Protein AF-A0AAN9P9Y9-F1 (afdb_monomer_lite)

Radius of gyration: 22.61 Å; chains: 1; bounding box: 41×52×49 Å

pLDDT: mean 72.39, std 20.31, range [42.34, 98.31]

Secondary structure (DSSP, 8-state):
-----------------------------------------------------HHHHHTSHHHHHHHHHHHHH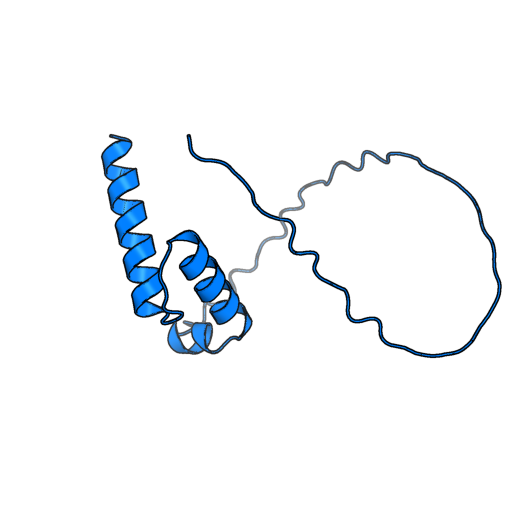HT-S---HHHHHHHHHHHHHHHHHH--

Structure (mmCIF, N/CA/C/O backbone):
data_AF-A0AAN9P9Y9-F1
#
_entry.id   AF-A0AAN9P9Y9-F1
#
loop_
_atom_site.group_PDB
_atom_site.id
_atom_site.type_symbol
_atom_site.label_atom_id
_atom_site.label_alt_id
_atom_site.label_comp_id
_atom_site.label_asym_id
_atom_site.label_entity_id
_atom_site.label_seq_id
_atom_site.pdbx_PDB_ins_code
_atom_site.Cartn_x
_atom_site.Cartn_y
_atom_site.Cartn_z
_atom_site.occupancy
_atom_site.B_iso_or_equiv
_atom_site.auth_seq_id
_atom_site.auth_comp_id
_atom_site.auth_asym_id
_atom_site.auth_atom_id
_atom_site.pdbx_PDB_model_num
ATOM 1 N N . MET A 1 1 ? 3.722 14.474 -22.072 1.00 46.72 1 MET A N 1
ATOM 2 C CA . MET A 1 1 ? 4.227 15.528 -21.167 1.00 46.72 1 MET A CA 1
ATOM 3 C C . MET A 1 1 ? 3.701 15.223 -19.777 1.00 46.72 1 MET A C 1
ATOM 5 O O . MET A 1 1 ? 2.545 15.510 -19.506 1.00 46.72 1 MET A O 1
ATOM 9 N N . PHE A 1 2 ? 4.507 14.570 -18.941 1.00 52.78 2 PHE A N 1
ATOM 10 C CA . PHE A 1 2 ? 4.207 14.416 -17.519 1.00 52.78 2 PHE A CA 1
ATOM 11 C C . PHE A 1 2 ? 4.697 15.683 -16.820 1.00 52.78 2 PHE A C 1
ATOM 13 O O . PHE A 1 2 ? 5.898 15.866 -16.640 1.00 52.78 2 PHE A O 1
ATOM 20 N N . LEU A 1 3 ? 3.779 16.603 -16.528 1.00 50.09 3 LEU A N 1
ATOM 21 C CA . LEU A 1 3 ? 4.096 17.787 -15.740 1.00 50.09 3 LEU A CA 1
ATOM 22 C C . LEU A 1 3 ? 4.117 17.398 -14.261 1.00 50.09 3 LEU A C 1
ATOM 24 O O . LEU A 1 3 ? 3.080 17.211 -13.633 1.00 50.09 3 LEU A O 1
ATOM 28 N N . LEU A 1 4 ? 5.340 17.279 -13.745 1.00 54.91 4 LEU A N 1
ATOM 29 C CA . LEU A 1 4 ? 5.703 17.457 -12.345 1.00 54.91 4 LEU A CA 1
ATOM 30 C C . LEU A 1 4 ? 5.118 18.777 -11.831 1.00 54.91 4 LEU A C 1
ATOM 32 O O . LEU A 1 4 ? 5.618 19.846 -12.172 1.00 54.91 4 LEU A O 1
ATOM 36 N N . ILE A 1 5 ? 4.103 18.698 -10.976 1.00 59.66 5 ILE A N 1
ATOM 37 C CA . ILE A 1 5 ? 3.835 19.740 -9.987 1.00 59.66 5 ILE A CA 1
ATOM 38 C C . ILE A 1 5 ? 3.532 19.013 -8.679 1.00 59.66 5 ILE A C 1
ATOM 40 O O . ILE A 1 5 ? 2.381 18.826 -8.295 1.00 59.66 5 ILE A O 1
ATOM 44 N N . PHE A 1 6 ? 4.591 18.576 -7.992 1.00 53.38 6 PHE A N 1
ATOM 45 C CA . PHE A 1 6 ? 4.534 18.471 -6.539 1.00 53.38 6 PHE A CA 1
ATOM 46 C C . PHE A 1 6 ? 4.311 19.894 -6.031 1.00 53.38 6 PHE A C 1
ATOM 48 O O . PHE A 1 6 ? 5.255 20.654 -5.824 1.00 53.38 6 PHE A O 1
ATOM 55 N N . SER A 1 7 ? 3.044 20.290 -5.953 1.00 42.34 7 SER A N 1
ATOM 56 C CA . SER A 1 7 ? 2.664 21.540 -5.323 1.00 42.34 7 SER A CA 1
ATOM 57 C C . SER A 1 7 ? 3.000 21.380 -3.848 1.00 42.34 7 SER A C 1
ATOM 59 O O . SER A 1 7 ? 2.463 20.508 -3.168 1.00 42.34 7 SER A O 1
ATOM 61 N N . THR A 1 8 ? 3.965 22.173 -3.402 1.00 55.31 8 THR A N 1
ATOM 62 C CA . THR A 1 8 ? 4.461 22.275 -2.034 1.00 55.31 8 THR A CA 1
ATOM 63 C C . THR A 1 8 ? 3.298 22.369 -1.052 1.00 55.31 8 THR A C 1
ATOM 65 O O . THR A 1 8 ? 2.660 23.415 -0.939 1.00 55.31 8 THR A O 1
ATOM 68 N N . MET A 1 9 ? 3.010 21.281 -0.342 1.00 48.66 9 MET A N 1
ATOM 69 C CA . MET A 1 9 ? 2.165 21.336 0.842 1.00 48.66 9 MET A CA 1
ATOM 70 C C . MET A 1 9 ? 3.108 21.544 2.026 1.00 48.66 9 MET A C 1
ATOM 72 O O . MET A 1 9 ? 3.739 20.607 2.511 1.00 48.66 9 MET A O 1
ATOM 76 N N . GLU A 1 10 ? 3.295 22.810 2.400 1.00 55.16 10 GLU A N 1
ATOM 77 C CA . GLU A 1 10 ? 4.041 23.194 3.596 1.00 55.16 10 GLU A CA 1
ATOM 78 C C . GLU A 1 10 ? 3.398 22.546 4.831 1.00 55.16 10 GLU A C 1
ATOM 80 O O . GLU A 1 10 ? 2.212 22.730 5.113 1.00 55.16 10 GLU A O 1
ATOM 85 N N . PHE A 1 11 ? 4.188 21.770 5.573 1.00 49.06 11 PHE A N 1
ATOM 86 C CA . PHE A 1 11 ? 3.834 21.308 6.910 1.00 49.06 11 PHE A CA 1
ATOM 87 C C . PHE A 1 11 ? 3.894 22.515 7.852 1.00 49.06 11 PHE A C 1
ATOM 89 O O . PHE A 1 11 ? 4.973 22.915 8.281 1.00 49.06 11 PHE A O 1
ATOM 96 N N . ASN A 1 12 ? 2.747 23.113 8.170 1.00 61.72 12 ASN A N 1
ATOM 97 C CA . ASN A 1 12 ? 2.701 24.147 9.198 1.00 61.72 12 ASN A CA 1
ATOM 98 C C . ASN A 1 12 ? 2.926 23.509 10.579 1.00 61.72 12 ASN A C 1
ATOM 100 O O . ASN A 1 12 ? 2.086 22.761 11.084 1.00 61.72 12 ASN A O 1
ATOM 104 N N . GLU A 1 13 ? 4.081 23.813 11.172 1.00 52.31 13 GLU A N 1
ATOM 105 C CA . GLU A 1 13 ? 4.439 23.532 12.562 1.00 52.31 13 GLU A CA 1
ATOM 106 C C . GLU A 1 13 ? 3.372 24.078 13.526 1.00 52.31 13 GLU A C 1
ATOM 108 O O . GLU A 1 13 ? 3.059 25.271 13.550 1.00 52.31 13 GLU A O 1
ATOM 113 N N . LEU A 1 14 ? 2.828 23.200 14.373 1.00 50.97 14 LEU A N 1
ATOM 114 C CA . LEU A 1 14 ? 1.985 23.574 15.507 1.00 50.97 14 LEU A CA 1
ATOM 115 C C . LEU A 1 14 ? 2.834 24.320 16.547 1.00 50.97 14 LEU A C 1
ATOM 117 O O . LEU A 1 14 ? 3.482 23.719 17.404 1.00 50.97 14 LEU A O 1
ATOM 121 N N . LYS A 1 15 ? 2.819 25.653 16.475 1.00 57.81 15 LYS A N 1
ATOM 122 C CA . LYS A 1 15 ? 3.438 26.541 17.461 1.00 57.81 15 LYS A CA 1
ATOM 123 C C . LYS A 1 15 ? 2.663 26.477 18.784 1.00 57.81 15 LYS A C 1
ATOM 125 O O . LYS A 1 15 ? 1.602 27.082 18.921 1.00 57.81 15 LYS A O 1
ATOM 130 N N . ASN A 1 16 ? 3.220 25.775 19.771 1.00 55.72 16 ASN A N 1
ATOM 131 C CA . ASN A 1 16 ? 2.809 25.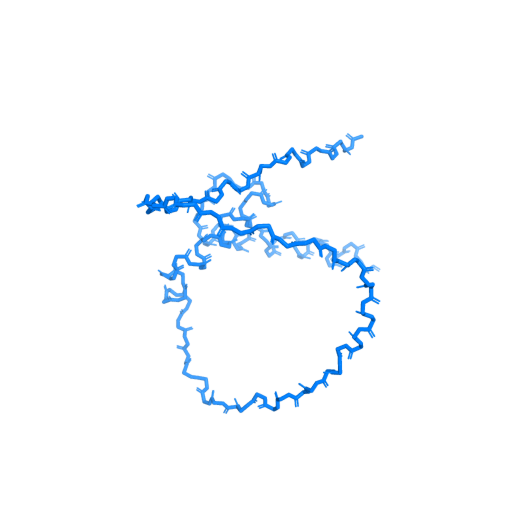883 21.170 1.00 55.72 16 ASN A CA 1
ATOM 132 C C . ASN A 1 16 ? 3.000 27.332 21.647 1.00 55.72 16 ASN A C 1
ATOM 134 O O . ASN A 1 16 ? 4.118 27.841 21.711 1.00 55.72 16 ASN A O 1
ATOM 138 N N . ALA A 1 17 ? 1.899 28.009 21.965 1.00 43.91 17 ALA A N 1
ATOM 139 C CA . ALA A 1 17 ? 1.914 29.348 22.531 1.00 43.91 17 ALA A CA 1
ATOM 140 C C . ALA A 1 17 ? 2.147 29.273 24.048 1.00 43.91 17 ALA A C 1
ATOM 142 O O . ALA A 1 17 ? 1.225 28.983 24.806 1.00 43.91 17 ALA A O 1
ATOM 143 N N . SER A 1 18 ? 3.362 29.583 24.501 1.00 53.28 18 SER A N 1
ATOM 144 C CA . SER A 1 18 ? 3.594 30.047 25.873 1.00 53.28 18 SER A CA 1
ATOM 145 C C . SER A 1 18 ? 4.086 31.490 25.821 1.00 53.28 18 SER A C 1
ATOM 147 O O . SER A 1 18 ? 5.163 31.769 25.299 1.00 53.28 18 SER A O 1
ATOM 149 N N . ALA A 1 19 ? 3.262 32.411 26.312 1.00 46.34 19 ALA A N 1
ATOM 150 C CA . ALA A 1 19 ? 3.536 33.839 26.342 1.00 46.34 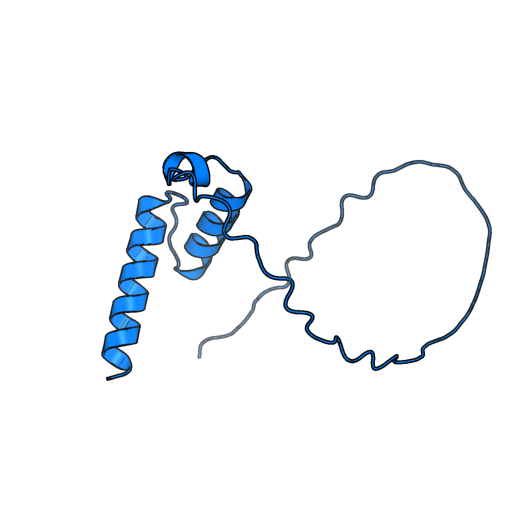19 ALA A CA 1
ATOM 151 C C . ALA A 1 19 ? 4.496 34.201 27.487 1.00 46.34 19 ALA A C 1
ATOM 153 O O . ALA A 1 19 ? 4.149 33.981 28.645 1.00 46.34 19 ALA A O 1
ATOM 154 N N . ALA A 1 20 ? 5.653 34.786 27.152 1.00 42.72 20 ALA A N 1
ATOM 155 C CA . ALA A 1 20 ? 6.376 35.796 27.939 1.00 42.72 20 ALA A CA 1
ATOM 156 C C . ALA A 1 20 ? 7.585 36.335 27.130 1.00 42.72 20 ALA A C 1
ATOM 158 O O . ALA A 1 20 ? 8.500 35.587 26.806 1.00 42.72 20 ALA A O 1
ATOM 159 N N . GLU A 1 21 ? 7.554 37.625 26.793 1.00 50.12 21 GLU A N 1
ATOM 160 C CA . GLU A 1 21 ? 8.638 38.466 26.227 1.00 50.12 21 GLU A CA 1
ATOM 161 C C . GLU A 1 21 ? 9.680 38.867 27.311 1.00 50.12 21 GLU A C 1
ATOM 163 O O . GLU A 1 21 ? 9.383 38.657 28.493 1.00 50.12 21 GLU A O 1
ATOM 168 N N . PRO A 1 22 ? 10.775 39.620 27.022 1.00 52.81 22 PRO A N 1
ATOM 169 C CA . PRO A 1 22 ? 11.606 39.761 25.809 1.00 52.81 22 PRO A CA 1
ATOM 170 C C . PRO A 1 22 ? 13.139 39.640 26.099 1.00 52.81 22 PRO A C 1
ATOM 172 O O . PRO A 1 22 ? 13.569 39.404 27.225 1.00 52.81 22 PRO A O 1
ATOM 175 N N . ASP A 1 23 ? 13.946 39.898 25.059 1.00 43.16 23 ASP A N 1
ATOM 176 C CA . ASP A 1 23 ? 15.363 40.324 25.054 1.00 43.16 23 ASP A CA 1
ATOM 177 C C . ASP A 1 23 ? 16.482 39.273 25.162 1.00 43.16 23 ASP A C 1
ATOM 179 O O . ASP A 1 23 ? 16.948 38.948 26.251 1.00 43.16 23 ASP A O 1
ATOM 183 N N . ARG A 1 24 ? 17.088 38.924 24.010 1.00 47.31 24 ARG A N 1
ATOM 184 C CA . ARG A 1 24 ? 18.534 39.161 23.789 1.00 47.31 24 ARG A CA 1
ATOM 185 C C . ARG A 1 24 ? 18.950 38.959 22.328 1.00 47.31 24 ARG A C 1
ATOM 187 O O . ARG A 1 24 ? 18.884 37.861 21.789 1.00 47.31 24 ARG A O 1
ATOM 194 N N . ALA A 1 25 ? 19.462 40.023 21.718 1.00 48.91 25 ALA A N 1
ATOM 195 C CA . ALA A 1 25 ? 20.236 39.965 20.486 1.00 48.91 25 ALA A CA 1
ATOM 196 C C . ALA A 1 25 ? 21.517 39.130 20.679 1.00 48.91 25 ALA A C 1
ATOM 198 O O . ALA A 1 25 ? 22.242 39.339 21.654 1.00 48.91 25 ALA A O 1
ATOM 199 N N . ASN A 1 26 ? 21.841 38.252 19.727 1.00 57.50 26 ASN A N 1
ATOM 200 C CA . ASN A 1 26 ? 23.233 37.914 19.443 1.00 57.50 26 ASN A CA 1
ATOM 201 C C . ASN A 1 26 ? 23.408 37.499 17.979 1.00 57.50 26 ASN A C 1
ATOM 203 O O . ASN A 1 26 ? 22.669 36.666 17.459 1.00 57.50 26 ASN A O 1
ATOM 207 N N . SER A 1 27 ? 24.390 38.118 17.337 1.00 50.03 27 SER A N 1
ATOM 208 C CA . SER A 1 27 ? 24.647 38.071 15.905 1.00 50.03 27 SER A CA 1
ATOM 209 C C . SER A 1 27 ? 25.771 37.085 15.562 1.00 50.03 27 SER A C 1
ATOM 211 O O . SER A 1 27 ? 26.744 36.977 16.301 1.00 50.03 27 SER A O 1
ATOM 213 N N . ASN A 1 28 ? 25.673 36.526 14.349 1.00 45.72 28 ASN A N 1
ATOM 214 C CA . ASN A 1 28 ? 26.749 36.024 13.476 1.00 45.72 28 ASN A CA 1
ATOM 215 C C . ASN A 1 28 ? 27.364 34.645 13.777 1.00 45.72 28 ASN A C 1
ATOM 217 O O . ASN A 1 28 ? 28.063 34.464 14.765 1.00 45.72 28 ASN A O 1
ATOM 221 N N . SER A 1 29 ? 27.267 33.730 12.804 1.00 51.88 29 SER A N 1
ATOM 222 C CA . SER A 1 29 ? 28.410 33.333 11.958 1.00 51.88 29 SER A CA 1
ATOM 223 C C . SER A 1 29 ? 28.021 32.139 11.077 1.00 51.88 29 SER A C 1
ATOM 225 O O . SER A 1 29 ? 27.752 31.053 11.579 1.00 51.88 29 SER A O 1
ATOM 227 N N . PHE A 1 30 ? 27.997 32.335 9.757 1.00 52.28 30 PHE A N 1
ATOM 228 C CA . PHE A 1 30 ? 27.950 31.243 8.786 1.00 52.28 30 PHE A CA 1
ATOM 229 C C . PHE A 1 30 ? 29.359 30.658 8.644 1.00 52.28 30 PHE A C 1
ATOM 231 O O . PHE A 1 30 ? 30.253 31.327 8.127 1.00 52.28 30 PHE A O 1
ATOM 238 N N . THR A 1 31 ? 29.544 29.406 9.053 1.00 53.94 31 THR A N 1
ATOM 239 C CA . THR A 1 31 ? 30.673 28.566 8.630 1.00 53.94 31 THR A CA 1
ATOM 240 C C . THR A 1 31 ? 30.112 27.238 8.129 1.00 53.94 31 THR A C 1
ATOM 242 O O . THR A 1 31 ? 29.368 26.600 8.874 1.00 53.94 31 THR A O 1
ATOM 245 N N . PRO A 1 32 ? 30.419 26.799 6.897 1.00 49.09 32 PRO A N 1
ATOM 246 C CA . PRO A 1 32 ? 30.104 25.445 6.479 1.00 49.09 32 PRO A CA 1
ATOM 247 C C . PRO A 1 32 ? 31.105 24.513 7.166 1.00 49.09 32 PRO A C 1
ATOM 249 O O . PRO A 1 32 ? 32.263 24.437 6.769 1.00 49.09 32 PRO A O 1
ATOM 252 N N . THR A 1 33 ? 30.693 23.856 8.248 1.00 47.84 33 THR A N 1
ATOM 253 C CA . THR A 1 33 ? 31.503 22.795 8.850 1.00 47.84 33 THR A CA 1
ATOM 254 C C . THR A 1 33 ? 31.260 21.530 8.040 1.00 47.84 33 THR A C 1
ATOM 256 O O . THR A 1 33 ? 30.208 20.902 8.126 1.00 47.84 33 THR A O 1
ATOM 259 N N . GLU A 1 34 ? 32.224 21.183 7.198 1.00 57.31 34 GLU A N 1
ATOM 260 C CA . GLU A 1 34 ? 32.315 19.892 6.525 1.00 57.31 34 GLU A CA 1
ATOM 261 C C . GLU A 1 34 ? 32.681 18.794 7.539 1.00 57.31 34 GLU A C 1
ATOM 263 O O . GLU A 1 34 ? 33.805 18.301 7.609 1.00 57.31 34 GLU A O 1
ATOM 268 N N . GLU A 1 35 ? 31.703 18.434 8.375 1.00 48.97 35 GLU A N 1
ATOM 269 C CA . GLU A 1 35 ? 31.769 17.265 9.249 1.00 48.97 35 GLU A CA 1
ATOM 270 C C . GLU A 1 35 ? 31.429 16.020 8.428 1.00 48.97 35 GLU A C 1
ATOM 272 O O . GLU A 1 35 ? 30.277 15.681 8.161 1.00 48.97 35 GLU A O 1
ATOM 277 N N . SER A 1 36 ? 32.492 15.351 7.986 1.00 54.19 36 SER A N 1
ATOM 278 C CA . SER A 1 36 ? 32.464 13.974 7.508 1.00 54.19 36 SER A CA 1
ATOM 279 C C . SER A 1 36 ? 31.814 13.092 8.576 1.00 54.19 36 SER A C 1
ATOM 281 O O . SER A 1 36 ? 32.445 12.752 9.580 1.00 54.19 36 SER A O 1
ATOM 283 N N . CYS A 1 37 ? 30.542 12.741 8.383 1.00 57.97 37 CYS A N 1
ATOM 284 C CA . CYS A 1 37 ? 29.847 11.767 9.215 1.00 57.97 37 CYS A CA 1
ATOM 285 C C . CYS A 1 37 ? 30.516 10.400 9.034 1.00 57.97 37 CYS A C 1
ATOM 287 O O . CYS A 1 37 ? 30.184 9.637 8.125 1.00 57.97 37 CYS A O 1
ATOM 289 N N . ALA A 1 38 ? 31.485 10.105 9.900 1.00 53.12 38 ALA A N 1
ATOM 290 C CA . ALA A 1 38 ? 32.046 8.779 10.064 1.00 53.12 38 ALA A CA 1
ATOM 291 C C . ALA A 1 38 ? 30.901 7.809 10.382 1.00 53.12 38 ALA A C 1
ATOM 293 O O . ALA A 1 38 ? 30.231 7.923 11.407 1.00 53.12 38 ALA A O 1
ATOM 294 N N . TYR A 1 39 ? 30.661 6.876 9.464 1.00 57.34 39 TYR A N 1
ATOM 295 C CA . TYR A 1 39 ? 29.668 5.822 9.600 1.00 57.34 39 TYR A CA 1
ATOM 296 C C . TYR A 1 39 ? 30.170 4.837 10.661 1.00 57.34 39 TYR A C 1
ATOM 298 O O . TYR A 1 39 ? 30.856 3.862 10.353 1.00 57.34 39 TYR A O 1
ATOM 306 N N . THR A 1 40 ? 29.901 5.108 11.937 1.00 61.59 40 THR A N 1
ATOM 307 C CA . THR A 1 40 ? 30.061 4.081 12.965 1.00 61.59 40 THR A CA 1
ATOM 308 C C . THR A 1 40 ? 28.914 3.103 12.781 1.00 61.59 40 THR A C 1
ATOM 310 O O . THR A 1 40 ? 27.780 3.387 13.164 1.00 61.59 40 THR A O 1
ATOM 313 N N . VAL A 1 41 ? 29.215 1.971 12.145 1.00 59.62 41 VAL A N 1
ATOM 314 C CA . VAL A 1 41 ? 28.375 0.774 12.161 1.00 59.62 41 VAL A CA 1
ATOM 315 C C . VAL A 1 41 ? 28.300 0.329 13.619 1.00 59.62 41 VAL A C 1
ATOM 317 O O . VAL A 1 41 ? 29.167 -0.386 14.108 1.00 59.62 41 VAL A O 1
ATOM 320 N N . SER A 1 42 ? 27.325 0.855 14.354 1.00 55.84 42 SER A N 1
ATOM 321 C CA . SER A 1 42 ? 26.933 0.283 15.631 1.00 55.84 42 SER A CA 1
ATOM 322 C C . SER A 1 42 ? 26.230 -1.025 15.305 1.00 55.84 42 SER A C 1
ATOM 324 O O . SER A 1 42 ? 25.144 -0.995 14.720 1.00 55.84 42 SER A O 1
ATOM 326 N N . ASP A 1 43 ? 26.896 -2.134 15.623 1.00 58.38 43 ASP A N 1
ATOM 327 C CA . ASP A 1 43 ? 26.349 -3.485 15.622 1.00 58.38 43 ASP A CA 1
ATOM 328 C C . ASP A 1 43 ? 24.919 -3.458 16.163 1.00 58.38 43 ASP A C 1
ATOM 330 O O . ASP A 1 43 ? 24.682 -3.231 17.352 1.00 58.38 43 ASP A O 1
ATOM 334 N N . VAL A 1 44 ? 23.953 -3.622 15.259 1.00 60.47 44 VAL A N 1
ATOM 335 C CA . VAL A 1 44 ? 22.569 -3.862 15.643 1.00 60.47 44 VAL A CA 1
ATOM 336 C C . VAL A 1 44 ? 22.552 -5.276 16.189 1.00 60.47 44 VAL A C 1
ATOM 338 O O . VAL A 1 44 ? 22.585 -6.248 15.436 1.00 60.47 44 VAL A O 1
ATOM 341 N N . ASP A 1 45 ? 22.587 -5.339 17.517 1.00 59.31 45 ASP A N 1
ATOM 342 C CA . ASP A 1 45 ? 22.266 -6.499 18.328 1.00 59.31 45 ASP A CA 1
ATOM 343 C C . ASP A 1 45 ? 21.085 -7.231 17.685 1.00 59.31 45 ASP A C 1
ATOM 345 O O . ASP A 1 45 ? 20.011 -6.652 17.487 1.00 59.31 45 ASP A O 1
ATOM 349 N N . ALA A 1 46 ? 21.322 -8.477 17.274 1.00 60.88 46 ALA A N 1
ATOM 350 C CA . ALA A 1 46 ? 20.320 -9.369 16.715 1.00 60.88 46 ALA A CA 1
ATOM 351 C C . ALA A 1 46 ? 19.387 -9.814 17.848 1.00 60.88 46 ALA A C 1
ATOM 353 O O . ALA A 1 46 ? 19.364 -10.977 18.238 1.00 60.88 46 ALA A O 1
ATOM 354 N N . SER A 1 47 ? 18.657 -8.852 18.410 1.00 58.75 47 SER A N 1
ATOM 355 C CA . SER A 1 47 ? 17.597 -9.073 19.375 1.00 58.75 47 SER A CA 1
ATOM 356 C C . SER A 1 47 ? 16.512 -9.867 18.667 1.00 58.75 47 SER A C 1
ATOM 358 O O . SER A 1 47 ? 15.791 -9.314 17.836 1.00 58.75 47 SER A O 1
ATOM 360 N N . GLU A 1 48 ? 16.488 -11.165 18.969 1.00 60.25 48 GLU A N 1
ATOM 361 C CA . GLU A 1 48 ? 15.353 -12.090 18.942 1.00 60.25 48 GLU A CA 1
ATOM 362 C C . GLU A 1 48 ? 14.103 -11.441 18.326 1.00 60.25 48 GLU A C 1
ATOM 364 O O . GLU A 1 48 ? 13.412 -10.652 18.974 1.00 60.25 48 GLU A O 1
ATOM 369 N N . SER A 1 49 ? 13.861 -11.696 17.037 1.00 58.78 49 SER A N 1
ATOM 370 C CA . SER A 1 49 ? 12.715 -11.128 16.336 1.00 58.78 49 SER A CA 1
ATOM 371 C C . SER A 1 49 ? 11.443 -11.790 16.856 1.00 58.78 49 SER A C 1
ATOM 373 O O . SER A 1 49 ? 11.000 -12.801 16.309 1.00 58.78 49 SER A O 1
ATOM 375 N N . ASP A 1 50 ? 10.862 -11.230 17.912 1.00 65.12 50 ASP A N 1
ATOM 376 C CA . ASP A 1 50 ? 9.459 -11.462 18.221 1.00 65.12 50 ASP A CA 1
ATOM 377 C C . ASP A 1 50 ? 8.677 -11.170 16.931 1.00 65.12 50 ASP A C 1
ATOM 379 O O . ASP A 1 50 ? 8.779 -10.081 16.358 1.00 65.12 50 ASP A O 1
ATOM 383 N N . GLU A 1 51 ? 7.998 -12.186 16.395 1.00 68.44 51 GLU A N 1
ATOM 384 C CA . GLU A 1 51 ? 7.266 -12.087 15.135 1.00 68.44 51 GLU A CA 1
ATOM 385 C C . GLU A 1 51 ? 6.142 -11.050 15.287 1.00 68.44 51 GLU A C 1
ATOM 387 O O . GLU A 1 51 ? 5.058 -11.352 15.780 1.00 68.44 51 GLU A O 1
ATOM 392 N N . VAL A 1 52 ? 6.40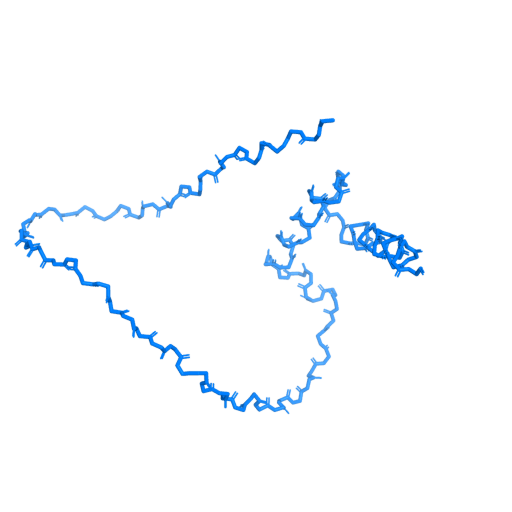1 -9.803 14.882 1.00 68.31 52 VAL A N 1
ATOM 393 C CA . VAL A 1 52 ? 5.387 -8.743 14.871 1.00 68.31 52 VAL A CA 1
ATOM 394 C C . VAL A 1 52 ? 4.377 -9.071 13.777 1.00 68.31 52 VAL A C 1
ATOM 396 O O . VAL A 1 52 ? 4.717 -9.119 12.590 1.00 68.31 52 VAL A O 1
ATOM 399 N N . SER A 1 53 ? 3.124 -9.295 14.172 1.00 80.88 53 SER A N 1
ATOM 400 C CA . SER A 1 53 ? 2.039 -9.534 13.222 1.00 80.88 53 SER A CA 1
ATOM 401 C C . SER A 1 53 ? 1.849 -8.316 12.316 1.00 80.88 53 SER A C 1
ATOM 403 O O . SER A 1 53 ? 1.917 -7.174 12.769 1.00 80.88 53 SER A O 1
ATOM 405 N N . LEU A 1 54 ? 1.551 -8.540 11.033 1.00 76.69 54 LEU A N 1
ATOM 406 C CA . LEU A 1 54 ? 1.209 -7.449 10.115 1.00 76.69 54 LEU A CA 1
ATOM 407 C C . LEU A 1 54 ? -0.001 -6.652 10.609 1.00 76.69 54 LEU A C 1
ATOM 409 O O . LEU A 1 54 ? -0.020 -5.436 10.458 1.00 76.69 54 LEU A O 1
ATOM 413 N N . ASP A 1 55 ? -0.971 -7.313 11.241 1.00 78.94 55 ASP A N 1
ATOM 414 C CA . ASP A 1 55 ? -2.141 -6.639 11.808 1.00 78.94 55 ASP A CA 1
ATOM 415 C C . ASP A 1 55 ? -1.742 -5.722 12.971 1.00 78.94 55 ASP A C 1
ATOM 417 O O . ASP A 1 55 ? -2.220 -4.596 13.076 1.00 78.94 55 ASP A O 1
ATOM 421 N N . GLU A 1 56 ? -0.806 -6.166 13.812 1.00 81.31 56 GLU A N 1
ATOM 422 C CA . GLU A 1 56 ? -0.251 -5.364 14.905 1.00 81.31 56 GLU A CA 1
ATOM 423 C C . GLU A 1 56 ? 0.579 -4.188 14.381 1.00 81.31 56 GLU A C 1
ATOM 425 O O . GLU A 1 56 ? 0.469 -3.067 14.878 1.00 81.31 56 GLU A O 1
ATOM 430 N N . LEU A 1 57 ? 1.344 -4.414 13.314 1.00 81.12 57 LEU A N 1
ATOM 431 C CA . LEU A 1 57 ? 2.115 -3.374 12.649 1.00 81.12 57 LEU A CA 1
ATOM 432 C C . LEU A 1 57 ? 1.207 -2.314 12.012 1.00 81.12 57 LEU A C 1
ATOM 434 O O . LEU A 1 57 ? 1.516 -1.129 12.084 1.00 81.12 57 LEU A O 1
ATOM 438 N N . LEU A 1 58 ? 0.092 -2.718 11.398 1.00 81.75 58 LEU A N 1
ATOM 439 C CA . LEU A 1 58 ? -0.859 -1.813 10.741 1.00 81.75 58 LEU A CA 1
ATOM 440 C C . LEU A 1 58 ? -1.733 -1.032 11.731 1.00 81.75 58 LEU A C 1
ATOM 442 O O . LEU A 1 58 ? -2.257 0.023 11.372 1.00 81.75 58 LEU A O 1
ATOM 446 N N . LEU A 1 59 ? -1.845 -1.502 12.977 1.00 81.88 59 LEU A N 1
ATOM 447 C CA . LEU A 1 59 ? -2.459 -0.749 14.073 1.00 81.88 59 LEU A CA 1
ATOM 448 C C . LEU A 1 59 ? -1.595 0.441 14.528 1.00 81.88 59 LEU A C 1
ATOM 450 O O . LEU A 1 59 ? -2.120 1.370 15.149 1.00 81.88 59 LEU A O 1
ATOM 454 N N . ASP A 1 60 ? -0.298 0.467 14.196 1.00 83.31 60 ASP A N 1
ATOM 455 C CA . ASP A 1 60 ? 0.532 1.653 14.397 1.00 83.31 60 ASP A CA 1
ATOM 456 C C . ASP A 1 60 ? 0.075 2.770 13.443 1.00 83.31 60 ASP A C 1
ATOM 458 O O . ASP A 1 60 ? 0.156 2.664 12.216 1.00 83.31 60 ASP A O 1
ATOM 462 N N . GLY A 1 61 ? -0.346 3.907 14.004 1.00 84.69 61 GLY A N 1
ATOM 463 C CA . GLY A 1 61 ? -0.722 5.088 13.224 1.00 84.69 61 GLY A CA 1
ATOM 464 C C . GLY A 1 61 ? 0.396 5.578 12.292 1.00 84.69 61 GLY A C 1
ATOM 465 O O . GLY A 1 61 ? 0.121 6.256 11.298 1.00 84.69 61 GLY A O 1
ATOM 466 N N . ARG A 1 62 ? 1.663 5.227 12.560 1.00 89.69 62 ARG A N 1
ATOM 467 C CA . ARG A 1 62 ? 2.775 5.464 11.626 1.00 89.69 62 ARG A CA 1
ATOM 468 C C . ARG A 1 62 ? 2.702 4.563 10.392 1.00 89.69 62 ARG A C 1
ATOM 470 O O . ARG A 1 62 ? 2.990 5.043 9.294 1.00 89.69 62 ARG A O 1
ATOM 477 N N . ALA A 1 63 ? 2.362 3.285 10.553 1.00 90.75 63 ALA A N 1
ATOM 478 C CA . ALA A 1 63 ? 2.230 2.351 9.440 1.00 90.75 63 ALA A CA 1
ATOM 479 C C . ALA A 1 63 ? 1.064 2.755 8.533 1.00 90.75 63 ALA A C 1
ATOM 481 O O . ALA A 1 63 ? 1.239 2.821 7.317 1.00 90.75 63 ALA A O 1
ATOM 482 N N . MET A 1 64 ? -0.064 3.161 9.120 1.00 91.25 64 MET A N 1
ATOM 483 C CA . MET A 1 64 ? -1.219 3.631 8.354 1.00 91.25 64 MET A CA 1
ATOM 484 C C . MET A 1 64 ? -0.892 4.860 7.486 1.00 91.25 64 MET A C 1
ATOM 486 O O . MET A 1 64 ? -1.206 4.877 6.300 1.00 91.25 64 MET A O 1
ATOM 490 N N . LYS A 1 65 ? -0.136 5.840 8.008 1.00 94.81 65 LYS A N 1
ATOM 491 C CA . LYS A 1 65 ? 0.341 6.992 7.209 1.00 94.81 65 LYS A CA 1
ATOM 492 C C . LYS A 1 65 ? 1.213 6.585 6.018 1.00 94.81 65 LYS A C 1
ATOM 494 O O . LYS A 1 65 ? 1.182 7.235 4.976 1.00 94.81 65 LYS A O 1
ATOM 499 N N . LYS A 1 66 ? 2.016 5.523 6.160 1.00 95.12 66 LYS A N 1
ATOM 500 C CA . LYS A 1 66 ? 2.812 4.985 5.045 1.00 95.12 66 LYS A CA 1
ATOM 501 C C . LYS A 1 66 ? 1.922 4.305 4.004 1.00 95.12 66 LYS A C 1
ATOM 503 O O . LYS A 1 66 ? 2.191 4.460 2.819 1.00 95.12 66 LYS A O 1
ATOM 508 N N . ILE A 1 67 ? 0.874 3.596 4.427 1.00 95.88 67 ILE A N 1
ATOM 509 C CA . ILE A 1 67 ? -0.127 3.017 3.519 1.00 95.88 67 ILE A CA 1
ATOM 510 C C . ILE A 1 67 ? -0.867 4.116 2.752 1.00 95.88 67 ILE A C 1
ATOM 512 O O . ILE A 1 67 ? -0.978 4.018 1.536 1.00 95.88 67 ILE A O 1
ATOM 516 N N . GLU A 1 68 ? -1.295 5.192 3.413 1.00 95.88 68 GLU A N 1
ATOM 517 C CA . GLU A 1 68 ? -1.934 6.341 2.752 1.00 95.88 68 GLU A CA 1
ATOM 518 C C . GLU A 1 68 ? -1.008 7.006 1.725 1.00 95.88 68 GLU A C 1
ATOM 520 O O . GLU A 1 68 ? -1.420 7.294 0.599 1.00 95.88 68 GLU A O 1
ATOM 525 N N . LEU A 1 69 ? 0.267 7.206 2.081 1.00 96.81 69 LEU A N 1
ATOM 526 C CA . LEU A 1 69 ? 1.264 7.728 1.148 1.00 96.81 69 LEU A CA 1
ATOM 527 C C . LEU A 1 69 ? 1.432 6.801 -0.060 1.00 96.81 69 LEU A C 1
ATOM 529 O O . LEU A 1 69 ? 1.450 7.272 -1.196 1.00 96.81 69 LEU A O 1
ATOM 533 N N . LEU A 1 70 ? 1.531 5.489 0.173 1.00 97.44 70 LEU A N 1
ATOM 534 C CA . LEU A 1 70 ? 1.613 4.508 -0.905 1.00 97.44 70 LEU A CA 1
ATOM 535 C C . LEU A 1 70 ? 0.367 4.557 -1.791 1.00 97.44 70 LEU A C 1
ATOM 537 O O . LEU A 1 70 ? 0.526 4.592 -3.006 1.00 97.44 70 LEU A O 1
ATOM 541 N N . ALA A 1 71 ? -0.835 4.632 -1.214 1.00 98.12 71 ALA A N 1
ATOM 542 C CA . ALA A 1 71 ? -2.093 4.750 -1.952 1.00 98.12 71 ALA A CA 1
ATOM 543 C C . ALA A 1 71 ? -2.070 5.955 -2.906 1.00 98.12 71 ALA A C 1
ATOM 545 O O . ALA A 1 71 ? -2.363 5.810 -4.093 1.00 98.12 71 ALA A O 1
ATOM 546 N N . ALA A 1 72 ? -1.610 7.114 -2.426 1.00 97.94 72 ALA A N 1
ATOM 547 C CA . ALA A 1 72 ? -1.448 8.309 -3.251 1.00 97.94 72 ALA A CA 1
ATOM 548 C C . ALA A 1 72 ? -0.398 8.127 -4.363 1.00 97.94 72 ALA A C 1
ATOM 550 O O . ALA A 1 72 ? -0.602 8.588 -5.486 1.00 97.94 72 ALA A O 1
ATOM 551 N N . MET A 1 73 ? 0.712 7.437 -4.079 1.00 97.25 73 MET A N 1
ATOM 552 C CA . MET A 1 73 ? 1.769 7.172 -5.064 1.00 97.25 73 MET A CA 1
ATOM 553 C C . MET A 1 73 ? 1.331 6.195 -6.159 1.00 97.25 73 MET A C 1
ATOM 555 O O . MET A 1 73 ? 1.722 6.365 -7.314 1.00 97.25 73 MET A O 1
ATOM 559 N N . VAL A 1 74 ? 0.545 5.174 -5.807 1.00 96.56 74 VAL A N 1
ATOM 560 C CA . VAL A 1 74 ? 0.041 4.181 -6.767 1.00 96.56 74 VAL A CA 1
ATOM 561 C C . VAL A 1 74 ? -1.268 4.602 -7.440 1.00 96.56 74 VAL A C 1
ATOM 563 O O . VAL A 1 74 ? -1.685 3.957 -8.397 1.00 96.56 74 VAL A O 1
ATOM 566 N N . GLY A 1 75 ? -1.897 5.688 -6.979 1.00 96.62 75 GLY A N 1
ATOM 567 C CA . GLY A 1 75 ? -3.160 6.194 -7.521 1.00 96.62 75 GLY A CA 1
ATOM 568 C C . GLY A 1 75 ? -4.375 5.348 -7.134 1.00 96.62 75 GLY A C 1
ATOM 569 O O . GLY A 1 75 ? -5.264 5.143 -7.956 1.00 96.62 75 GLY A O 1
ATOM 570 N N . VAL A 1 76 ? -4.397 4.825 -5.906 1.00 97.50 76 VAL A N 1
ATOM 571 C CA . VAL A 1 76 ? -5.499 4.023 -5.357 1.00 97.50 76 VAL A CA 1
ATOM 572 C C . VAL A 1 76 ? -6.324 4.880 -4.397 1.00 97.50 76 VAL A C 1
ATOM 574 O O . VAL A 1 76 ? -5.800 5.390 -3.412 1.00 97.50 76 VAL A O 1
ATOM 577 N N . ASP A 1 77 ? -7.635 4.980 -4.635 1.00 95.75 77 ASP A N 1
ATOM 578 C CA . ASP A 1 77 ? -8.573 5.793 -3.832 1.00 95.75 77 ASP A CA 1
ATOM 579 C C . ASP A 1 77 ? -9.006 5.127 -2.508 1.00 95.75 77 ASP A C 1
ATOM 581 O O . ASP A 1 77 ? -10.015 5.491 -1.901 1.00 95.75 77 ASP A O 1
ATOM 585 N N . SER A 1 78 ? -8.273 4.111 -2.059 1.00 95.00 78 SER A N 1
ATOM 586 C CA . SER A 1 78 ? -8.576 3.350 -0.851 1.00 95.00 78 SER A CA 1
ATOM 587 C C . SER A 1 78 ? -7.353 3.291 0.060 1.00 95.00 78 SER A C 1
ATOM 589 O O . SER A 1 78 ? -6.287 2.881 -0.398 1.00 95.00 78 SER A O 1
ATOM 591 N N . PRO A 1 79 ? -7.496 3.635 1.352 1.00 91.56 79 PRO A N 1
ATOM 592 C CA . PRO A 1 79 ? -6.437 3.457 2.338 1.00 91.56 79 PRO A CA 1
ATOM 593 C C . PRO A 1 79 ? -6.385 2.019 2.889 1.00 91.56 79 PRO A C 1
ATOM 595 O O . PRO A 1 79 ? -5.659 1.765 3.843 1.00 91.56 79 PRO A O 1
ATOM 598 N N . GLU A 1 80 ? -7.165 1.083 2.332 1.00 94.94 80 GLU A N 1
ATOM 599 C CA . GLU A 1 80 ? -7.190 -0.315 2.764 1.00 94.94 80 GLU A CA 1
ATOM 600 C C . GLU A 1 80 ? -5.828 -0.985 2.487 1.00 94.94 80 GLU A C 1
ATOM 602 O O . GLU A 1 80 ? -5.457 -1.143 1.314 1.00 94.94 80 GLU A O 1
ATOM 607 N N . PRO A 1 81 ? -5.079 -1.424 3.521 1.00 93.56 81 PRO A N 1
ATOM 608 C CA . PRO A 1 81 ? -3.711 -1.915 3.357 1.00 93.56 81 PRO A CA 1
ATOM 609 C C . PRO A 1 81 ? -3.585 -3.0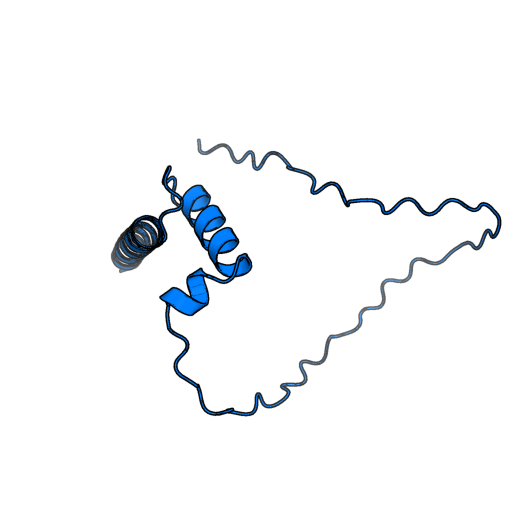56 2.347 1.00 93.56 81 PRO A C 1
ATOM 611 O O . PRO A 1 81 ? -2.661 -3.063 1.533 1.00 93.56 81 PRO A O 1
ATOM 614 N N . ALA A 1 82 ? -4.539 -3.990 2.339 1.00 94.62 82 ALA A N 1
ATOM 615 C CA . ALA A 1 82 ? -4.530 -5.114 1.407 1.00 94.62 82 ALA A CA 1
ATOM 616 C C . ALA A 1 82 ? -4.633 -4.664 -0.060 1.00 94.62 82 ALA A C 1
ATOM 618 O O . ALA A 1 82 ? -3.942 -5.207 -0.927 1.00 94.62 82 ALA A O 1
ATOM 619 N N . ILE A 1 83 ? -5.460 -3.653 -0.343 1.00 96.75 83 ILE A N 1
ATOM 620 C CA . ILE A 1 83 ? -5.652 -3.120 -1.698 1.00 96.75 83 ILE A CA 1
ATOM 621 C C . ILE A 1 83 ? -4.382 -2.396 -2.148 1.00 96.75 83 ILE A C 1
ATOM 623 O O . ILE A 1 83 ? -3.853 -2.682 -3.224 1.00 96.75 83 ILE A O 1
ATOM 627 N N . VAL A 1 84 ? -3.856 -1.515 -1.295 1.00 97.25 84 VAL A N 1
ATOM 628 C CA . VAL A 1 84 ? -2.654 -0.723 -1.586 1.00 97.25 84 VAL A CA 1
ATOM 629 C C . VAL A 1 84 ? -1.446 -1.628 -1.828 1.00 97.25 84 VAL A C 1
ATOM 631 O O . VAL A 1 84 ? -0.759 -1.487 -2.839 1.00 97.25 84 VAL A O 1
ATOM 634 N N . LEU A 1 85 ? -1.199 -2.600 -0.944 1.00 96.50 85 LEU A N 1
ATOM 635 C CA . LEU A 1 85 ? -0.056 -3.509 -1.068 1.00 96.50 85 LEU A CA 1
ATOM 636 C C . LEU A 1 85 ? -0.175 -4.428 -2.289 1.00 96.50 85 LEU A C 1
ATOM 638 O O . LEU A 1 85 ? 0.828 -4.690 -2.954 1.00 96.50 85 LEU A O 1
ATOM 642 N N . THR A 1 86 ? -1.387 -4.870 -2.632 1.00 97.88 86 THR A N 1
ATOM 643 C CA . THR A 1 86 ? -1.624 -5.640 -3.863 1.00 97.88 86 THR A CA 1
ATOM 644 C C . THR A 1 86 ? -1.217 -4.838 -5.096 1.00 97.88 86 THR A C 1
ATOM 646 O O . THR A 1 86 ? -0.536 -5.365 -5.982 1.00 97.88 86 THR A O 1
ATOM 649 N N . GLU A 1 87 ? -1.580 -3.557 -5.142 1.00 98.31 87 GLU A N 1
ATOM 650 C CA . GLU A 1 87 ? -1.271 -2.695 -6.278 1.00 98.31 87 GLU A CA 1
ATOM 651 C C . GLU A 1 87 ? 0.225 -2.373 -6.379 1.00 98.31 87 GLU A C 1
ATOM 653 O O . GLU A 1 87 ? 0.807 -2.459 -7.464 1.00 98.31 87 GLU A O 1
ATOM 658 N N . VAL A 1 88 ? 0.885 -2.108 -5.247 1.00 97.88 88 VAL A N 1
ATOM 659 C CA . VAL A 1 88 ? 2.348 -1.951 -5.188 1.00 97.88 88 VAL A CA 1
ATOM 660 C C . VAL A 1 88 ? 3.044 -3.189 -5.761 1.00 97.88 88 VAL A C 1
ATOM 662 O O . VAL A 1 88 ? 3.890 -3.070 -6.651 1.00 97.88 88 VAL A O 1
ATOM 665 N N . VAL A 1 89 ? 2.661 -4.391 -5.315 1.00 98.12 89 VAL A N 1
ATOM 666 C CA . VAL A 1 89 ? 3.241 -5.653 -5.809 1.00 98.12 89 VAL A CA 1
ATOM 667 C C . VAL A 1 89 ? 2.983 -5.836 -7.305 1.00 98.12 89 VAL A C 1
ATOM 669 O O . VAL A 1 89 ? 3.870 -6.292 -8.034 1.00 98.12 89 VAL A O 1
ATOM 672 N N . ARG A 1 90 ? 1.791 -5.473 -7.790 1.00 98.25 90 ARG A N 1
ATOM 673 C CA . ARG A 1 90 ? 1.458 -5.523 -9.219 1.00 98.25 90 ARG A CA 1
ATOM 674 C C . ARG A 1 90 ? 2.396 -4.632 -10.036 1.00 98.25 90 ARG A C 1
ATOM 676 O O . ARG A 1 90 ? 2.915 -5.092 -11.053 1.00 98.25 90 ARG A O 1
ATOM 683 N N . ILE A 1 91 ? 2.625 -3.392 -9.601 1.00 97.81 91 ILE A N 1
ATOM 684 C CA . ILE A 1 91 ? 3.508 -2.435 -10.284 1.00 97.81 91 ILE A CA 1
ATOM 685 C C . ILE A 1 91 ? 4.951 -2.945 -10.295 1.00 97.81 91 ILE A C 1
ATOM 687 O O . ILE A 1 91 ? 5.566 -2.974 -11.358 1.00 97.81 91 ILE A O 1
ATOM 691 N N . LEU A 1 92 ? 5.470 -3.41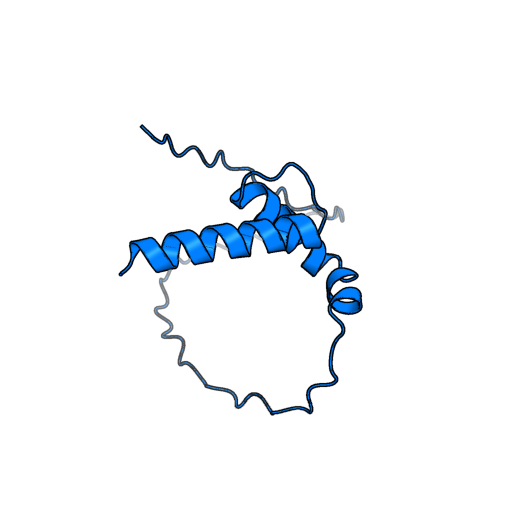3 -9.155 1.00 97.25 92 LEU A N 1
ATOM 692 C CA . LEU A 1 92 ? 6.838 -3.936 -9.061 1.00 97.25 92 LEU A CA 1
ATOM 693 C C . LEU A 1 92 ? 7.078 -5.105 -10.024 1.00 97.25 92 LEU A C 1
ATOM 695 O O . LEU A 1 92 ? 8.072 -5.100 -10.743 1.00 97.25 92 LEU A O 1
ATOM 699 N N . LYS A 1 93 ? 6.131 -6.046 -10.127 1.00 97.44 93 LYS A N 1
ATOM 700 C CA . LYS A 1 93 ? 6.207 -7.160 -11.091 1.00 97.44 93 LYS A CA 1
ATOM 701 C C . LYS A 1 93 ? 6.205 -6.701 -12.549 1.00 97.44 93 LYS A C 1
ATOM 703 O O . LYS A 1 93 ? 6.782 -7.365 -13.404 1.00 97.44 93 LYS A O 1
ATOM 708 N N . VAL A 1 94 ? 5.502 -5.613 -12.864 1.00 97.00 94 VAL A N 1
ATOM 709 C CA . VAL A 1 94 ? 5.517 -5.037 -14.217 1.00 97.00 94 VAL A CA 1
ATOM 710 C C . VAL A 1 94 ? 6.875 -4.400 -14.500 1.00 97.00 94 VAL A C 1
ATOM 712 O O . VAL A 1 94 ? 7.434 -4.648 -15.562 1.00 97.00 94 VAL A O 1
ATOM 715 N N . LEU A 1 95 ? 7.418 -3.635 -13.550 1.00 95.81 95 LEU A N 1
ATOM 716 C CA . LEU A 1 95 ? 8.727 -2.992 -13.686 1.00 95.81 95 LEU A CA 1
ATOM 717 C C . LEU A 1 95 ? 9.865 -4.012 -13.807 1.00 95.81 95 LEU A C 1
ATOM 719 O O . LEU A 1 95 ? 10.751 -3.825 -14.632 1.00 95.81 95 LEU A O 1
ATOM 723 N N . GLU A 1 96 ? 9.809 -5.100 -13.038 1.00 96.44 96 GLU A N 1
ATOM 724 C CA . GLU A 1 96 ? 10.766 -6.209 -13.111 1.00 96.44 96 GLU A CA 1
ATOM 725 C C . GLU A 1 96 ? 10.824 -6.799 -14.526 1.00 96.44 96 GLU A C 1
ATOM 727 O O . GLU A 1 96 ? 11.890 -6.846 -15.128 1.00 96.44 96 GLU A O 1
ATOM 732 N N . LYS A 1 97 ? 9.663 -7.124 -15.109 1.00 95.88 97 LYS A N 1
ATOM 733 C CA . LYS A 1 97 ? 9.560 -7.651 -16.482 1.00 95.88 97 LYS A CA 1
ATOM 734 C C . LYS A 1 97 ? 10.012 -6.676 -17.567 1.00 95.88 97 LYS A C 1
ATOM 736 O O . LYS A 1 97 ? 10.302 -7.099 -18.676 1.00 95.88 97 LYS A O 1
ATOM 741 N N . MET A 1 98 ? 9.979 -5.373 -17.296 1.00 94.50 98 MET A N 1
ATOM 742 C CA . MET A 1 98 ? 10.441 -4.351 -18.241 1.00 94.50 98 MET A CA 1
ATOM 743 C C . MET A 1 98 ? 11.960 -4.155 -18.203 1.00 94.50 98 MET A C 1
ATOM 745 O O . MET A 1 98 ? 12.495 -3.489 -19.086 1.00 94.50 98 MET A O 1
ATOM 749 N N . ASN A 1 99 ? 12.626 -4.665 -17.167 1.00 86.38 99 ASN A N 1
ATOM 750 C CA . ASN A 1 99 ? 14.062 -4.523 -16.951 1.00 86.38 99 ASN A CA 1
ATOM 751 C C . ASN A 1 99 ? 14.862 -5.772 -17.385 1.00 86.38 99 ASN A C 1
ATOM 753 O O . ASN A 1 99 ? 16.076 -5.812 -17.189 1.00 86.38 99 ASN A O 1
ATOM 757 N N . GLU A 1 100 ? 14.181 -6.772 -17.951 1.00 64.31 100 GLU A N 1
ATOM 758 C CA . GLU A 1 100 ? 14.753 -7.924 -18.667 1.00 64.31 100 GLU A CA 1
ATOM 759 C C . GLU A 1 100 ? 14.927 -7.610 -20.161 1.00 64.31 100 GLU A C 1
ATOM 761 O O . GLU A 1 100 ? 15.957 -8.039 -20.732 1.00 64.31 100 GLU A O 1
#

Sequence (100 aa):
MFLLIFSTMEFNELKNASAAEPDRANSNSFTPTEESCAYTVSDVDASESDEVSLDELLLDGRAMKKIELLAAMVGVDSPEPAIVLTEVVRILKVLEKMNE

Foldseek 3Di:
DPDDDPPDPDDDDPDDDDDDDDDDDDDDDDDPPPPPPDPPPPPPPPPDPPPQDPVNVCVPPVVLVVLVVLCVVLVHPDSPNVVSVVSVVVVVVVVVVVVD

Organism: Crotalaria pallida (NCBI:txid3830)